Protein AF-A0A7C1RHX3-F1 (afdb_monomer)

Sequence (149 aa):
MEIKPGEVLQVAIWLNGTETQKMKDQFQKDIREGLAATNLITGPVIMTELKPGDEHVPPVPDYIQGPNVRLLVGESVVIDYVPEEPDYEAGEGNFVGDLEPDDLEILRTILRRVYQSYNPGKPELSTERCDEYINRNGPDAALEALRMH

Radius of gyration: 20.37 Å; Cα contacts (8 Å, |Δi|>4): 167; chains: 1; bounding box: 47×31×56 Å

Structure (mmCIF, N/CA/C/O backbone):
data_AF-A0A7C1RHX3-F1
#
_entry.id   AF-A0A7C1RHX3-F1
#
loop_
_atom_site.group_PDB
_atom_site.id
_atom_site.type_symbol
_atom_site.label_atom_id
_atom_site.label_alt_id
_atom_site.label_comp_id
_atom_site.label_asym_id
_atom_site.label_entity_id
_atom_site.label_seq_id
_atom_site.pdbx_PDB_ins_code
_atom_site.Cartn_x
_atom_site.Cartn_y
_atom_site.Cartn_z
_atom_site.occupancy
_atom_site.B_iso_or_equiv
_atom_site.auth_seq_id
_atom_site.auth_comp_id
_atom_site.auth_asym_id
_atom_site.auth_atom_id
_atom_site.pdbx_PDB_model_num
ATOM 1 N N . MET A 1 1 ? 5.906 -17.075 3.936 1.00 51.38 1 MET A N 1
ATOM 2 C CA . MET A 1 1 ? 4.798 -16.928 2.975 1.00 51.38 1 MET A CA 1
ATOM 3 C C . MET A 1 1 ? 5.266 -15.884 1.992 1.00 51.38 1 MET A C 1
ATOM 5 O O . MET A 1 1 ? 5.549 -14.776 2.421 1.00 51.38 1 MET A O 1
ATOM 9 N N . GLU A 1 2 ? 5.517 -16.288 0.756 1.00 71.56 2 GLU A N 1
ATOM 10 C CA . GLU A 1 2 ? 6.039 -15.402 -0.283 1.00 71.56 2 GLU A CA 1
ATOM 11 C C . GLU A 1 2 ? 4.840 -14.712 -0.935 1.00 71.56 2 GLU A C 1
ATOM 13 O O . GLU A 1 2 ? 4.030 -15.373 -1.579 1.00 71.56 2 GLU A O 1
ATOM 18 N N . ILE A 1 3 ? 4.677 -13.421 -0.647 1.00 80.81 3 ILE A N 1
ATOM 19 C CA . ILE A 1 3 ? 3.625 -12.576 -1.225 1.00 80.81 3 ILE A CA 1
ATOM 20 C C . ILE A 1 3 ? 3.982 -12.347 -2.686 1.00 80.81 3 ILE A C 1
ATOM 22 O O . ILE A 1 3 ? 5.132 -11.996 -2.911 1.00 80.81 3 ILE A O 1
ATOM 26 N N . LYS A 1 4 ? 3.062 -12.511 -3.643 1.00 80.19 4 LYS A N 1
ATOM 27 C CA . LYS A 1 4 ? 3.324 -12.410 -5.098 1.00 80.19 4 LYS A CA 1
ATOM 28 C C . LYS A 1 4 ? 2.764 -11.134 -5.741 1.00 80.19 4 LYS A C 1
ATOM 30 O O . LYS A 1 4 ? 1.760 -10.613 -5.253 1.00 80.19 4 LYS A O 1
ATOM 35 N N . PRO A 1 5 ? 3.330 -10.658 -6.872 1.00 82.81 5 PRO A N 1
ATOM 36 C CA . PRO A 1 5 ? 2.684 -9.639 -7.692 1.00 82.81 5 PRO A CA 1
ATOM 37 C C . PRO A 1 5 ? 1.257 -10.053 -8.066 1.00 82.81 5 PRO A C 1
ATOM 39 O O . PRO A 1 5 ? 0.995 -11.212 -8.391 1.00 82.81 5 PRO A O 1
ATOM 42 N N . GLY A 1 6 ? 0.329 -9.103 -7.987 1.00 82.06 6 GLY A N 1
ATOM 43 C CA . GLY A 1 6 ? -1.105 -9.312 -8.183 1.00 82.06 6 GLY A CA 1
ATOM 44 C C . GLY A 1 6 ? -1.882 -9.707 -6.923 1.00 82.06 6 GLY A C 1
ATOM 45 O O . GLY A 1 6 ? -3.111 -9.645 -6.940 1.00 82.06 6 GLY A O 1
ATOM 46 N N . GLU A 1 7 ? -1.218 -10.071 -5.821 1.00 89.69 7 GLU A N 1
ATOM 47 C CA . GLU A 1 7 ? -1.904 -10.315 -4.548 1.00 89.69 7 GLU A CA 1
ATOM 48 C C . GLU A 1 7 ? -2.347 -9.006 -3.880 1.00 89.69 7 GLU A C 1
ATOM 50 O O . GLU A 1 7 ? -1.761 -7.943 -4.086 1.00 89.69 7 GLU A O 1
ATOM 55 N N . VAL A 1 8 ? -3.400 -9.083 -3.062 1.00 90.62 8 VAL A N 1
ATOM 56 C CA . VAL A 1 8 ? -3.907 -7.942 -2.292 1.00 90.62 8 VAL A CA 1
ATOM 57 C C . VAL A 1 8 ? -3.378 -8.025 -0.870 1.00 90.62 8 VAL A C 1
ATOM 59 O O . VAL A 1 8 ? -3.659 -8.974 -0.138 1.00 90.62 8 VAL A O 1
ATOM 62 N N . LEU A 1 9 ? -2.644 -6.995 -0.465 1.00 90.88 9 LEU A N 1
ATOM 63 C CA . LEU A 1 9 ? -2.302 -6.764 0.928 1.00 90.88 9 LEU A CA 1
ATOM 64 C C . LEU A 1 9 ? -3.432 -6.027 1.620 1.00 90.88 9 LEU A C 1
ATOM 66 O O . LEU A 1 9 ? -3.983 -5.066 1.081 1.00 90.88 9 LEU A O 1
ATOM 70 N N . GLN A 1 10 ? -3.717 -6.444 2.848 1.0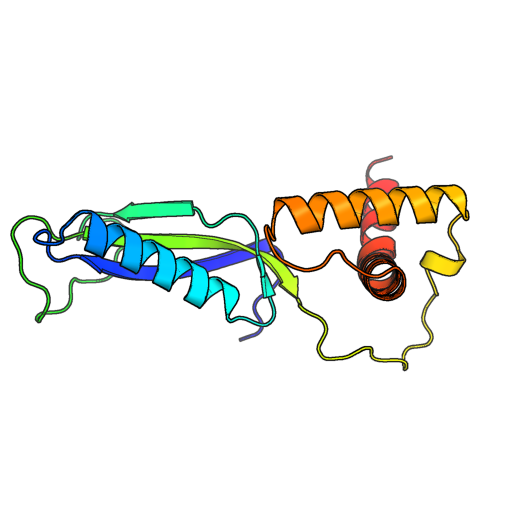0 92.25 10 GLN A N 1
ATOM 71 C CA . GLN A 1 10 ? -4.685 -5.783 3.705 1.00 92.25 10 GLN A CA 1
ATOM 72 C C . GLN A 1 10 ? -4.081 -5.485 5.070 1.00 92.25 10 GLN A C 1
ATOM 74 O O . GLN A 1 10 ? -3.453 -6.339 5.697 1.00 92.25 10 GLN A O 1
ATOM 79 N N . VAL A 1 11 ? -4.331 -4.273 5.554 1.00 92.94 11 VAL A N 1
ATOM 80 C CA . VAL A 1 11 ? -4.101 -3.882 6.946 1.00 92.94 11 VAL A CA 1
ATOM 81 C C . VAL A 1 11 ? -5.402 -3.299 7.472 1.00 92.94 11 VAL A C 1
ATOM 83 O O . VAL A 1 11 ? -6.034 -2.481 6.805 1.00 92.94 11 VAL A O 1
ATOM 86 N N . ALA A 1 12 ? -5.817 -3.723 8.663 1.00 94.38 12 ALA A N 1
ATOM 87 C CA . ALA A 1 12 ? -7.099 -3.330 9.226 1.00 94.38 12 ALA A CA 1
ATOM 88 C C . ALA A 1 12 ? -6.985 -2.889 10.687 1.00 94.38 12 ALA A C 1
ATOM 90 O O . ALA A 1 12 ? -6.209 -3.449 11.462 1.00 94.38 12 ALA A O 1
ATOM 91 N N . ILE A 1 13 ? -7.789 -1.893 11.061 1.00 94.81 13 ILE A N 1
ATOM 92 C CA . ILE A 1 13 ? -7.878 -1.349 12.418 1.00 94.81 13 ILE A CA 1
ATOM 93 C C . ILE A 1 13 ? -9.350 -1.264 12.825 1.00 94.81 13 ILE A C 1
ATOM 95 O O . ILE A 1 13 ? -10.198 -0.769 12.079 1.00 94.81 13 ILE A O 1
ATOM 99 N N . TRP A 1 14 ? -9.657 -1.734 14.033 1.00 96.06 14 TRP A N 1
ATOM 100 C CA . TRP A 1 14 ? -10.982 -1.581 14.628 1.00 96.06 14 TRP A CA 1
ATOM 101 C C . TRP A 1 14 ? -11.204 -0.155 15.129 1.00 96.06 14 TRP A C 1
ATOM 103 O O . TRP A 1 14 ? -10.396 0.381 15.884 1.00 96.06 14 TRP A O 1
ATOM 113 N N . LEU A 1 15 ? -12.342 0.421 14.752 1.00 95.38 15 LEU A N 1
ATOM 114 C CA . LEU A 1 15 ? -12.855 1.694 15.243 1.00 95.38 15 LEU A CA 1
ATOM 115 C C . LEU A 1 15 ? -14.009 1.420 16.202 1.00 95.38 15 LEU A C 1
ATOM 117 O O . LEU A 1 15 ? -14.892 0.615 15.899 1.00 95.38 15 LEU A O 1
ATOM 121 N N . ASN A 1 16 ? -14.034 2.102 17.340 1.00 94.19 16 ASN A N 1
ATOM 122 C CA . ASN A 1 16 ? -15.100 1.970 18.328 1.00 94.19 16 ASN A CA 1
ATOM 123 C C . ASN A 1 16 ? -16.293 2.912 18.053 1.00 94.19 16 ASN A C 1
ATOM 125 O O . ASN A 1 16 ? -17.372 2.745 18.623 1.00 94.19 16 ASN A O 1
ATOM 129 N N . GLY A 1 17 ? -16.141 3.873 17.141 1.00 92.62 17 GLY A N 1
ATOM 130 C CA . GLY A 1 17 ? -17.178 4.823 16.745 1.00 92.62 17 GLY A CA 1
ATOM 131 C C . GLY A 1 17 ? -17.187 6.117 17.562 1.00 92.62 17 GLY A C 1
ATOM 132 O O . GLY A 1 17 ? -18.114 6.911 17.413 1.00 92.62 17 GLY A O 1
ATOM 133 N N . THR A 1 18 ? -16.189 6.337 18.420 1.00 94.81 18 THR A N 1
ATOM 134 C CA . THR A 1 18 ? -15.987 7.589 19.180 1.00 94.81 18 THR A CA 1
ATOM 135 C C . THR A 1 18 ? -14.810 8.414 18.664 1.00 94.81 18 THR A C 1
ATOM 137 O O . THR A 1 18 ? -14.519 9.490 19.188 1.00 94.81 18 THR A O 1
ATOM 140 N N . GLU A 1 19 ? -14.132 7.928 17.626 1.00 94.12 19 GLU A N 1
ATOM 141 C CA . GLU A 1 19 ? -12.978 8.581 17.035 1.00 94.12 19 GLU A CA 1
ATOM 142 C C . GLU A 1 19 ? -13.343 9.946 16.451 1.00 94.12 19 GLU A C 1
ATOM 144 O O . GLU A 1 19 ? -14.317 10.108 15.713 1.00 94.12 19 GLU A O 1
ATOM 149 N N . THR A 1 20 ? -12.489 10.933 16.709 1.00 94.81 20 THR A N 1
ATOM 150 C CA . THR A 1 20 ? -12.554 12.210 15.992 1.00 94.81 20 THR A CA 1
ATOM 151 C C . THR A 1 20 ? -12.047 12.048 14.559 1.00 94.81 20 THR A C 1
ATOM 153 O O . THR A 1 20 ? -11.272 11.136 14.268 1.00 94.81 20 THR A O 1
ATOM 156 N N . GLN A 1 21 ? -12.396 12.981 13.666 1.00 92.94 21 GLN A N 1
ATOM 157 C CA . GLN A 1 21 ? -11.868 12.974 12.296 1.00 92.94 21 GLN A CA 1
ATOM 158 C C . GLN A 1 21 ? -10.332 12.951 12.274 1.00 92.94 21 GLN A C 1
ATOM 160 O O . GLN A 1 21 ? -9.742 12.161 11.551 1.00 92.94 21 GLN A O 1
ATOM 165 N N . LYS A 1 22 ? -9.681 13.718 13.158 1.00 94.69 22 LYS A N 1
ATOM 166 C CA . LYS A 1 22 ? -8.216 13.733 13.282 1.00 94.69 22 LYS A CA 1
ATOM 167 C C . LYS A 1 22 ? -7.638 12.358 13.642 1.00 94.69 22 LYS A C 1
ATOM 169 O O . LYS A 1 22 ? -6.568 12.003 13.162 1.00 94.69 22 LYS A O 1
ATOM 174 N N . MET A 1 23 ? -8.325 11.592 14.492 1.00 94.12 23 MET A N 1
ATOM 175 C CA . MET A 1 23 ? -7.908 10.226 14.835 1.00 94.12 23 MET A CA 1
ATOM 176 C C . MET A 1 23 ? -8.088 9.286 13.645 1.00 94.12 23 MET A C 1
ATOM 178 O O . MET A 1 23 ? -7.187 8.510 13.353 1.00 94.12 23 MET A O 1
ATOM 182 N N . LYS A 1 24 ? -9.205 9.403 12.915 1.00 93.19 24 LYS A N 1
ATOM 183 C CA . LYS A 1 24 ? -9.427 8.634 11.683 1.00 93.19 24 LYS A CA 1
ATOM 184 C C . LYS A 1 24 ? -8.353 8.912 10.633 1.00 93.19 24 LYS A C 1
ATOM 186 O O . LYS A 1 24 ? -7.838 7.974 10.032 1.00 93.19 24 LYS A O 1
ATOM 191 N N . ASP A 1 25 ? -7.985 10.176 10.447 1.00 92.88 25 ASP A N 1
ATOM 192 C CA . ASP A 1 25 ? -6.935 10.571 9.506 1.00 92.88 25 ASP A CA 1
ATOM 193 C C . ASP A 1 25 ? -5.579 9.971 9.910 1.00 92.88 25 ASP A C 1
ATOM 195 O O . ASP A 1 25 ? -4.838 9.482 9.054 1.00 92.88 25 ASP A O 1
ATOM 199 N N . GLN A 1 26 ? -5.279 9.946 11.215 1.00 94.94 26 GLN A N 1
ATOM 200 C CA . GLN A 1 26 ? -4.082 9.293 11.741 1.00 94.94 26 GLN A CA 1
ATOM 201 C C . GLN A 1 26 ? -4.110 7.781 11.491 1.00 94.94 26 GLN A C 1
ATOM 203 O O . GLN A 1 26 ? -3.138 7.249 10.974 1.00 94.94 26 GLN A O 1
ATOM 208 N N . PHE A 1 27 ? -5.227 7.097 11.739 1.00 94.44 27 PHE A N 1
ATOM 209 C CA . PHE A 1 27 ? -5.331 5.659 11.474 1.00 94.44 27 PHE A CA 1
ATOM 210 C C . PHE A 1 27 ? -5.179 5.318 9.994 1.00 94.44 27 PHE A C 1
ATOM 212 O O . PHE A 1 27 ? -4.486 4.366 9.646 1.00 94.44 27 PHE A O 1
ATOM 219 N N . GLN A 1 28 ? -5.759 6.117 9.097 1.00 93.94 28 GLN A N 1
ATOM 220 C CA . GLN A 1 28 ? -5.527 5.941 7.663 1.00 93.94 28 GLN A CA 1
ATOM 221 C C . GLN A 1 28 ? -4.056 6.149 7.294 1.00 93.94 28 GLN A C 1
ATOM 223 O O . GLN A 1 28 ? -3.549 5.486 6.392 1.00 93.94 28 GLN A O 1
ATOM 228 N N . LYS A 1 29 ? -3.367 7.089 7.947 1.00 92.88 29 LYS A N 1
ATOM 229 C CA . LYS A 1 29 ? -1.929 7.280 7.763 1.00 92.88 29 LYS A CA 1
ATOM 230 C C . LYS A 1 29 ? -1.147 6.059 8.256 1.00 92.88 29 LYS A C 1
ATOM 232 O O . LYS A 1 29 ? -0.334 5.552 7.493 1.00 92.88 29 LYS A O 1
ATOM 237 N N . ASP A 1 30 ? -1.453 5.550 9.445 1.00 92.38 30 ASP A N 1
ATOM 238 C CA . ASP A 1 30 ? -0.796 4.375 10.029 1.00 92.38 30 ASP A CA 1
ATOM 239 C C . ASP A 1 30 ? -0.973 3.135 9.137 1.00 92.38 30 ASP A C 1
ATOM 241 O O . ASP A 1 30 ? -0.026 2.387 8.916 1.00 92.38 30 ASP A O 1
ATOM 245 N N . ILE A 1 31 ? -2.160 2.950 8.547 1.00 92.75 31 ILE A N 1
ATOM 246 C CA . ILE A 1 31 ? -2.425 1.875 7.577 1.00 92.75 31 ILE A CA 1
ATOM 247 C C . ILE A 1 31 ? -1.555 2.028 6.322 1.00 92.75 31 ILE A C 1
ATOM 249 O O . ILE A 1 31 ? -0.958 1.053 5.866 1.00 92.75 31 ILE A O 1
ATOM 253 N N . ARG A 1 32 ? -1.451 3.243 5.762 1.00 90.12 32 ARG A N 1
ATOM 254 C CA . ARG A 1 32 ? -0.583 3.497 4.596 1.00 90.12 32 ARG A CA 1
ATOM 255 C C . ARG A 1 32 ? 0.883 3.232 4.927 1.00 90.12 32 ARG A C 1
ATOM 257 O O . ARG A 1 32 ? 1.576 2.623 4.123 1.00 90.12 32 ARG A O 1
ATOM 264 N N . GLU A 1 33 ? 1.344 3.663 6.098 1.00 88.38 33 GLU A N 1
ATOM 265 C CA . GLU A 1 33 ? 2.712 3.414 6.560 1.00 88.38 33 GLU A CA 1
ATOM 266 C C . GLU A 1 33 ? 2.967 1.920 6.791 1.00 88.38 33 GLU A C 1
ATOM 268 O O . GLU A 1 33 ? 4.009 1.419 6.381 1.00 88.38 33 GLU A O 1
ATOM 273 N N . GLY A 1 34 ? 2.003 1.187 7.356 1.00 85.56 34 GLY A N 1
ATOM 274 C CA . GLY A 1 34 ? 2.092 -0.262 7.543 1.00 85.56 34 GLY A CA 1
ATOM 275 C C . GLY A 1 34 ? 2.205 -1.034 6.227 1.00 85.56 34 GLY A C 1
ATOM 276 O O . GLY A 1 34 ? 3.005 -1.961 6.131 1.00 85.56 34 GLY A O 1
ATOM 277 N N . LEU A 1 35 ? 1.463 -0.623 5.195 1.00 85.38 35 LEU A N 1
ATOM 278 C CA . LEU A 1 35 ? 1.574 -1.203 3.851 1.00 85.38 35 LEU A CA 1
ATOM 279 C C . LEU A 1 35 ? 2.892 -0.813 3.158 1.00 85.38 35 LEU A C 1
ATOM 281 O O . LEU A 1 35 ? 3.490 -1.637 2.466 1.00 85.38 35 LEU A O 1
ATOM 285 N N . ALA A 1 36 ? 3.378 0.411 3.380 1.00 79.75 36 ALA A N 1
ATOM 286 C CA . ALA A 1 36 ? 4.627 0.914 2.804 1.00 79.75 36 ALA A CA 1
ATOM 287 C C . ALA A 1 36 ? 5.899 0.380 3.489 1.00 79.75 36 ALA A C 1
ATOM 289 O O . ALA A 1 36 ? 6.972 0.428 2.897 1.00 79.75 36 ALA A O 1
ATOM 290 N N . ALA A 1 37 ? 5.807 -0.122 4.724 1.00 67.25 37 ALA A N 1
ATOM 291 C CA . ALA A 1 37 ? 6.933 -0.686 5.476 1.00 67.25 37 ALA A CA 1
ATOM 292 C C . ALA A 1 37 ? 7.353 -2.095 5.004 1.00 67.25 37 ALA A C 1
ATOM 294 O O . ALA A 1 37 ? 8.128 -2.774 5.677 1.00 67.25 37 ALA A O 1
ATOM 295 N N . THR A 1 38 ? 6.827 -2.549 3.868 1.00 71.25 38 THR A N 1
ATOM 296 C CA . THR A 1 38 ? 7.144 -3.839 3.257 1.00 71.25 38 THR A CA 1
ATOM 297 C C . THR A 1 38 ? 8.203 -3.654 2.164 1.00 71.25 38 THR A C 1
ATOM 299 O O . THR A 1 38 ? 8.282 -2.592 1.551 1.00 71.25 38 THR A O 1
ATOM 302 N N . ASN A 1 39 ? 8.999 -4.688 1.861 1.00 78.38 39 ASN A N 1
ATOM 303 C CA . ASN A 1 39 ? 9.898 -4.696 0.689 1.00 78.38 39 ASN A CA 1
ATOM 304 C C . ASN A 1 39 ? 9.106 -4.852 -0.628 1.00 78.38 39 ASN A C 1
ATOM 306 O O . ASN A 1 39 ? 9.558 -5.502 -1.566 1.00 78.38 39 ASN A O 1
ATOM 310 N N . LEU A 1 40 ? 7.895 -4.296 -0.697 1.00 83.56 40 LEU A N 1
ATOM 311 C CA . LEU A 1 40 ? 6.952 -4.454 -1.795 1.00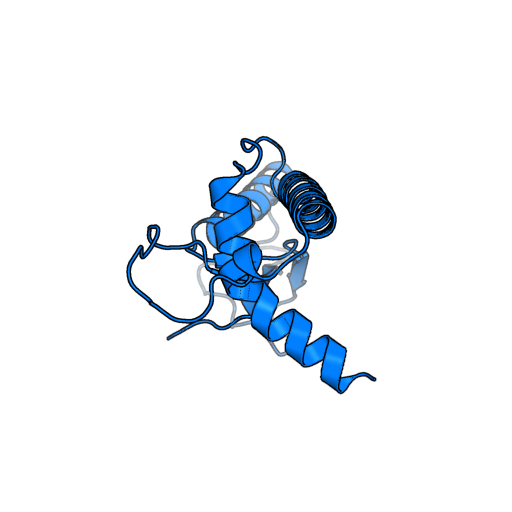 83.56 40 LEU A CA 1
ATOM 312 C C . LEU A 1 40 ? 6.612 -3.090 -2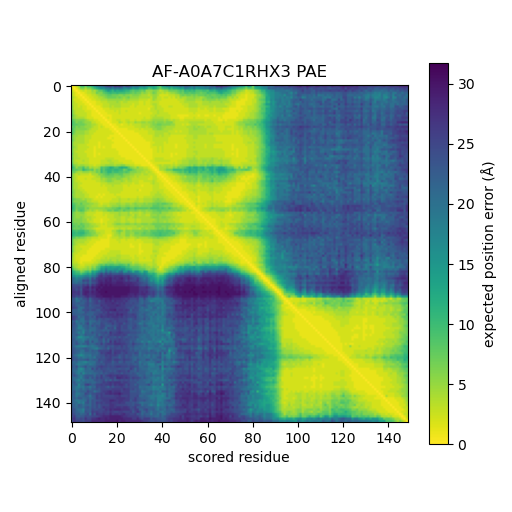.382 1.00 83.56 40 LEU A C 1
ATOM 314 O O . LEU A 1 40 ? 6.375 -2.110 -1.677 1.00 83.56 40 LEU A O 1
ATOM 318 N N . ILE A 1 41 ? 6.547 -3.050 -3.702 1.00 81.44 41 ILE A N 1
ATOM 319 C CA . ILE A 1 41 ? 5.962 -1.957 -4.459 1.00 81.44 41 ILE A CA 1
ATOM 320 C C . ILE A 1 41 ? 4.476 -2.254 -4.548 1.00 81.44 41 ILE A C 1
ATOM 322 O O . ILE A 1 41 ? 4.068 -3.301 -5.048 1.00 81.44 41 ILE A O 1
ATOM 326 N N . THR A 1 42 ? 3.658 -1.339 -4.047 1.00 87.75 42 THR A N 1
ATOM 327 C CA . THR A 1 42 ? 2.209 -1.518 -3.985 1.00 87.75 42 THR A CA 1
ATOM 328 C C . THR A 1 42 ? 1.495 -0.409 -4.747 1.00 87.75 42 THR A C 1
ATOM 330 O O . THR A 1 42 ? 2.032 0.680 -4.958 1.00 87.75 42 THR A O 1
ATOM 333 N N . GLY A 1 43 ? 0.283 -0.707 -5.202 1.00 83.94 43 GLY A N 1
ATOM 334 C CA . GLY A 1 43 ? -0.604 0.257 -5.831 1.00 83.94 43 GLY A CA 1
ATOM 335 C C . GLY A 1 43 ? -1.198 1.264 -4.838 1.00 83.94 43 GLY A C 1
ATOM 336 O O . GLY A 1 43 ? -0.814 1.328 -3.665 1.00 83.94 43 GLY A O 1
ATOM 337 N N . PRO A 1 44 ? -2.162 2.083 -5.288 1.00 88.38 44 PRO A N 1
ATOM 338 C CA . PRO A 1 44 ? -2.849 3.014 -4.404 1.00 88.38 44 PRO A CA 1
ATOM 339 C C . PRO A 1 44 ? -3.604 2.260 -3.304 1.00 88.38 44 PRO A C 1
ATOM 341 O O . PRO A 1 44 ? -4.316 1.296 -3.578 1.00 88.38 44 PRO A O 1
ATOM 344 N N . VAL A 1 45 ? -3.486 2.741 -2.063 1.00 91.38 45 VAL A N 1
ATOM 345 C CA . VAL A 1 45 ? -4.224 2.172 -0.930 1.00 91.38 45 VAL A CA 1
ATOM 346 C C . VAL A 1 45 ? -5.678 2.633 -0.973 1.00 91.38 45 VAL A C 1
ATOM 348 O O . VAL A 1 45 ? -5.961 3.831 -0.855 1.00 91.38 45 VAL A O 1
ATOM 351 N N . ILE A 1 46 ? -6.596 1.680 -1.095 1.00 93.94 46 ILE A N 1
ATOM 352 C CA . ILE A 1 46 ? -8.041 1.903 -1.040 1.00 93.94 46 ILE A CA 1
ATOM 353 C C . ILE A 1 46 ? -8.499 1.696 0.401 1.00 93.94 46 ILE A C 1
ATOM 355 O O . ILE A 1 46 ? -8.208 0.670 1.005 1.00 93.94 46 ILE A O 1
ATOM 359 N N . MET A 1 47 ? -9.197 2.686 0.958 1.00 95.12 47 MET A N 1
ATOM 360 C CA . MET A 1 47 ? -9.696 2.648 2.333 1.00 95.12 47 MET A CA 1
ATOM 361 C C . MET A 1 47 ? -11.200 2.383 2.348 1.00 95.12 47 MET A C 1
ATOM 363 O O . MET A 1 47 ? -11.959 3.141 1.740 1.00 95.12 47 MET A O 1
ATOM 367 N N . THR A 1 48 ? -11.626 1.380 3.111 1.00 95.38 48 THR A N 1
ATOM 368 C CA . THR A 1 48 ? -13.035 0.993 3.250 1.00 95.38 48 THR A CA 1
ATOM 369 C C . THR A 1 48 ? -13.386 0.789 4.726 1.00 95.38 48 THR A C 1
ATOM 371 O O . THR A 1 48 ? -12.644 0.145 5.461 1.00 95.38 48 THR A O 1
ATOM 374 N N . GLU A 1 49 ? -14.526 1.323 5.181 1.00 94.94 49 GLU A N 1
ATOM 375 C CA . GLU A 1 49 ? -15.085 1.012 6.507 1.00 94.94 49 GLU A CA 1
ATOM 376 C C . GLU A 1 49 ? -16.146 -0.095 6.376 1.00 94.94 49 GLU A C 1
ATOM 378 O O . GLU A 1 49 ? -17.195 0.116 5.765 1.00 94.94 49 GLU A O 1
ATOM 383 N N . LEU A 1 50 ? -15.895 -1.258 6.978 1.00 95.25 50 LEU A N 1
ATOM 384 C CA . LEU A 1 50 ? -16.789 -2.420 6.965 1.00 95.25 50 LEU A CA 1
ATOM 385 C C . LEU A 1 50 ? -17.554 -2.569 8.287 1.00 95.25 50 LEU A C 1
ATOM 387 O O . LEU A 1 50 ? -17.125 -2.072 9.339 1.00 95.25 50 LEU A O 1
ATOM 391 N N . LYS A 1 51 ? -18.710 -3.243 8.251 1.00 95.06 51 LYS A N 1
ATOM 392 C CA . LYS A 1 51 ? -19.550 -3.453 9.436 1.00 95.06 51 LYS A CA 1
ATOM 393 C C . LYS A 1 51 ? -19.218 -4.786 10.112 1.00 95.06 51 LYS A C 1
ATOM 395 O O . LYS A 1 51 ? -18.946 -5.773 9.434 1.00 95.06 51 LYS A O 1
ATOM 400 N N . PRO A 1 52 ? -19.300 -4.858 11.453 1.00 93.62 52 PRO A N 1
ATOM 401 C CA . PRO A 1 52 ? -19.297 -6.138 12.149 1.00 93.62 52 PRO A CA 1
ATOM 402 C C . PRO A 1 52 ? -20.353 -7.093 11.576 1.00 93.62 52 PRO A C 1
ATOM 404 O O . PRO A 1 52 ? -21.514 -6.707 11.437 1.00 93.62 52 PRO A O 1
ATOM 407 N N . GLY A 1 53 ? -19.951 -8.333 11.289 1.00 89.31 53 GLY A N 1
ATOM 408 C CA . GLY A 1 53 ? -20.835 -9.376 10.759 1.00 89.31 53 GLY A CA 1
ATOM 409 C C . GLY A 1 53 ? -20.915 -9.463 9.231 1.00 89.31 53 GLY A C 1
ATOM 410 O O . GLY A 1 53 ? -21.593 -10.363 8.739 1.00 89.31 53 GLY A O 1
ATOM 411 N N . ASP A 1 54 ? -20.233 -8.586 8.487 1.00 92.06 54 ASP A N 1
ATOM 412 C CA . ASP A 1 54 ? -20.044 -8.763 7.041 1.00 92.06 54 ASP A CA 1
ATOM 413 C C . ASP A 1 54 ? -19.162 -10.003 6.759 1.00 92.06 54 ASP A C 1
ATOM 415 O O . ASP A 1 54 ? -18.337 -10.391 7.586 1.00 92.06 54 ASP A O 1
ATOM 419 N N . GLU A 1 55 ? -19.311 -10.618 5.579 1.00 86.31 55 GLU A N 1
ATOM 420 C CA . GLU A 1 55 ? -18.730 -11.933 5.224 1.00 86.31 55 GLU A CA 1
ATOM 421 C C . GLU A 1 55 ? -17.209 -12.047 5.444 1.00 86.31 55 GLU A C 1
ATOM 423 O O . GLU A 1 55 ? -16.709 -13.109 5.811 1.00 86.31 55 GLU A O 1
ATOM 428 N N . HIS A 1 56 ? -16.474 -10.948 5.265 1.00 83.50 56 HIS A N 1
ATOM 429 C CA . HIS A 1 56 ? -15.011 -10.906 5.372 1.00 83.50 56 HIS A CA 1
ATOM 430 C C . HIS A 1 56 ? -14.505 -10.156 6.611 1.00 83.50 56 HIS A C 1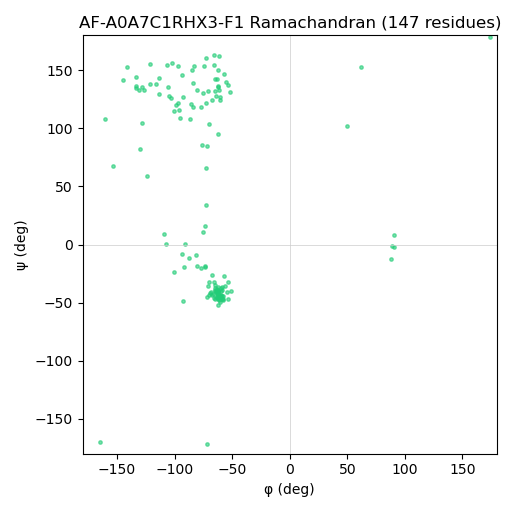
ATOM 432 O O . HIS A 1 56 ? -13.310 -9.891 6.733 1.00 83.50 56 HIS A O 1
ATOM 438 N N . VAL A 1 57 ? -15.397 -9.801 7.539 1.00 91.81 57 VAL A N 1
ATOM 439 C CA . VAL A 1 57 ? -15.039 -9.047 8.742 1.00 91.81 57 VAL A CA 1
ATOM 440 C C . VAL A 1 57 ? -14.850 -10.009 9.917 1.00 91.81 57 VAL A C 1
ATOM 442 O O . VAL A 1 57 ? -15.786 -10.730 10.270 1.00 91.81 57 VAL A O 1
ATOM 445 N N . PRO A 1 58 ? -13.666 -10.036 10.563 1.00 92.44 58 PRO A N 1
ATOM 446 C CA . PRO A 1 58 ? -13.451 -10.864 11.740 1.00 92.44 58 PRO A CA 1
ATOM 447 C C . PRO A 1 58 ? -14.391 -10.470 12.892 1.00 92.44 58 PRO A C 1
ATOM 449 O O . PRO A 1 58 ? -14.929 -9.359 12.918 1.00 92.44 58 PRO A O 1
ATOM 452 N N . PRO A 1 59 ? -14.574 -11.350 13.891 1.00 93.69 59 PRO A N 1
ATOM 453 C CA . PRO A 1 59 ? -15.284 -10.992 15.111 1.00 93.69 59 PRO A CA 1
ATOM 454 C C . PRO A 1 59 ? -14.662 -9.761 15.782 1.00 93.69 59 PRO A C 1
ATOM 456 O O . PRO A 1 59 ? -13.437 -9.629 15.851 1.00 93.69 59 PRO A O 1
ATOM 459 N N . VAL A 1 60 ? -15.512 -8.870 16.295 1.00 94.44 60 VAL A N 1
ATOM 460 C CA . VAL A 1 60 ? -15.070 -7.701 17.068 1.00 94.44 60 VAL A CA 1
ATOM 461 C C . VAL A 1 60 ? -14.395 -8.194 18.354 1.00 94.44 60 VAL A C 1
ATOM 463 O O . VAL A 1 60 ? -15.015 -8.972 19.079 1.00 94.44 60 VAL A O 1
ATOM 466 N N . PRO A 1 61 ? -13.164 -7.758 18.673 1.00 94.31 61 PRO A N 1
ATOM 467 C CA . PRO A 1 61 ? -12.519 -8.104 19.935 1.00 94.31 61 PRO A CA 1
ATOM 468 C C . PRO A 1 61 ? -13.288 -7.557 21.145 1.00 94.31 61 PRO A C 1
ATOM 470 O O . PRO A 1 61 ? -13.736 -6.413 21.121 1.00 94.31 61 PRO A O 1
ATOM 473 N N . ASP A 1 62 ? -13.354 -8.320 22.240 1.00 94.12 62 ASP A N 1
ATOM 474 C CA . ASP A 1 62 ? -14.166 -7.992 23.431 1.00 94.12 62 ASP A CA 1
ATOM 475 C C . ASP A 1 62 ? -13.839 -6.630 24.080 1.00 94.12 62 ASP A C 1
ATOM 477 O O . ASP A 1 62 ? -14.687 -6.009 24.730 1.00 94.12 62 ASP A O 1
ATOM 481 N N . TYR A 1 63 ? -12.599 -6.158 23.911 1.00 91.81 63 TYR A N 1
ATOM 482 C CA . TYR A 1 63 ? -12.121 -4.877 24.438 1.00 91.81 63 TYR A CA 1
ATOM 483 C C . TYR A 1 63 ? -12.508 -3.668 23.569 1.00 91.81 63 TYR A C 1
ATOM 485 O O . TYR A 1 63 ? -12.313 -2.528 23.991 1.00 91.81 63 TYR A O 1
ATOM 493 N N . ILE A 1 64 ? -13.047 -3.887 22.366 1.00 91.81 64 ILE A N 1
ATOM 494 C CA . ILE A 1 64 ? -13.551 -2.830 21.489 1.00 91.81 64 ILE A CA 1
ATOM 495 C C . ILE A 1 64 ? -15.054 -2.684 21.714 1.00 91.81 64 ILE A C 1
ATOM 497 O O . ILE A 1 64 ? -15.852 -3.528 21.314 1.00 91.81 64 ILE A O 1
ATOM 501 N N . GLN A 1 65 ? -15.447 -1.578 22.343 1.00 90.94 65 GLN A N 1
ATOM 502 C CA . GLN A 1 65 ? -16.845 -1.258 22.623 1.00 90.94 65 GLN A CA 1
ATOM 503 C C . GLN A 1 65 ? -17.129 0.190 22.248 1.00 90.94 65 GLN A C 1
ATOM 505 O O . GLN A 1 65 ? -16.346 1.084 22.571 1.00 90.94 65 GLN A O 1
ATOM 510 N N . GLY A 1 66 ? -18.263 0.435 21.595 1.00 90.88 66 GLY A N 1
ATOM 511 C CA . GLY A 1 66 ? -18.701 1.793 21.315 1.00 90.88 66 GLY A CA 1
ATOM 512 C C . GLY A 1 66 ? -19.943 1.882 20.429 1.00 90.88 66 GLY A C 1
ATOM 513 O O . GLY A 1 66 ? -20.509 0.862 20.028 1.00 90.88 66 GLY A O 1
ATOM 514 N N . PRO A 1 67 ? -20.415 3.111 20.167 1.00 91.81 67 PRO A N 1
ATOM 515 C CA . PRO A 1 67 ? -21.739 3.357 19.602 1.00 91.81 67 PRO A CA 1
ATOM 516 C C . PRO A 1 67 ? -21.856 3.000 18.115 1.00 91.81 67 PRO A C 1
ATOM 518 O O . PRO A 1 67 ? -22.969 2.849 17.617 1.00 91.81 67 PRO A O 1
ATOM 521 N N . ASN A 1 68 ? -20.738 2.885 17.391 1.00 93.12 68 ASN A N 1
ATOM 522 C CA . ASN A 1 68 ? -20.738 2.586 15.959 1.00 93.12 68 ASN A CA 1
ATOM 523 C C . ASN A 1 68 ? -19.441 1.884 15.537 1.00 93.12 68 ASN A C 1
ATOM 525 O O . ASN A 1 68 ? -18.627 2.448 14.807 1.00 93.12 68 ASN A O 1
ATOM 529 N N . VAL A 1 69 ? -19.253 0.654 16.017 1.00 95.56 69 VAL A N 1
ATOM 530 C CA . VAL A 1 69 ? -18.062 -0.145 15.709 1.00 95.56 69 VAL A CA 1
ATOM 531 C C . VAL A 1 69 ? -17.961 -0.417 14.201 1.00 95.56 69 VAL A C 1
ATOM 533 O O . VAL A 1 69 ? -18.945 -0.800 13.551 1.00 95.56 69 VAL A O 1
ATOM 536 N N . ARG A 1 70 ? -16.766 -0.205 13.643 1.00 95.94 70 ARG A N 1
ATOM 537 C CA . ARG A 1 70 ? -16.420 -0.431 12.230 1.00 95.94 70 ARG A CA 1
ATOM 538 C C . ARG A 1 70 ? -15.012 -0.996 12.119 1.00 95.94 70 ARG A C 1
ATOM 540 O O . ARG A 1 70 ? -14.171 -0.710 12.965 1.00 95.94 70 ARG A O 1
ATOM 547 N N . LEU A 1 71 ? -14.749 -1.751 11.061 1.00 96.44 71 LEU A N 1
ATOM 548 C CA . LEU A 1 71 ? -13.395 -2.140 10.690 1.00 96.44 71 LEU A CA 1
ATOM 549 C C . LEU A 1 71 ? -12.928 -1.236 9.551 1.00 96.44 71 LEU A C 1
ATOM 551 O O . LEU A 1 71 ? -13.508 -1.275 8.470 1.00 96.44 71 LEU A O 1
ATOM 555 N N . LEU A 1 72 ? -11.911 -0.413 9.788 1.00 96.12 72 LEU A N 1
ATOM 556 C CA . LEU A 1 72 ? -11.250 0.334 8.725 1.00 96.12 72 LEU A CA 1
ATOM 557 C C . LEU A 1 72 ? -10.202 -0.574 8.086 1.00 96.12 72 LEU A C 1
ATOM 559 O O . LEU A 1 72 ? -9.268 -0.992 8.767 1.00 96.12 72 LEU A O 1
ATOM 563 N N . VAL A 1 73 ? -10.355 -0.866 6.799 1.00 95.81 73 VAL A N 1
ATOM 564 C CA . VAL A 1 73 ? -9.449 -1.713 6.018 1.00 95.81 73 VAL A CA 1
ATOM 565 C C . VAL A 1 73 ? -8.771 -0.857 4.959 1.00 95.81 73 VAL A C 1
ATOM 567 O O . VAL A 1 73 ? -9.445 -0.133 4.228 1.00 95.81 73 VAL A O 1
ATOM 570 N N . GLY A 1 74 ? -7.445 -0.935 4.887 1.00 95.19 74 GLY A N 1
ATOM 571 C CA . GLY A 1 74 ? -6.671 -0.465 3.748 1.00 95.19 74 GLY A CA 1
ATOM 572 C C . GLY A 1 74 ? -6.219 -1.641 2.907 1.00 95.19 74 GLY A C 1
ATOM 573 O O . GLY A 1 74 ? -5.581 -2.557 3.426 1.00 95.19 74 GLY A O 1
ATOM 574 N N . GLU A 1 75 ? -6.528 -1.588 1.621 1.00 94.50 75 GLU A N 1
ATOM 575 C CA . GLU A 1 75 ? -6.180 -2.614 0.646 1.00 94.50 75 GLU A CA 1
ATOM 576 C C . GLU A 1 75 ? -5.226 -2.035 -0.392 1.00 94.50 75 GLU A C 1
ATOM 578 O O . GLU A 1 75 ? -5.429 -0.913 -0.860 1.00 94.50 75 GLU A O 1
ATOM 583 N N . SER A 1 76 ? -4.202 -2.791 -0.777 1.00 93.50 76 SER A N 1
ATOM 584 C CA . SER A 1 76 ? -3.363 -2.434 -1.918 1.00 93.50 76 SER A CA 1
ATOM 585 C C . SER A 1 76 ? -2.892 -3.663 -2.681 1.00 93.50 76 SER A C 1
ATOM 587 O O . SER A 1 76 ? -2.580 -4.694 -2.090 1.00 93.50 76 SER A O 1
ATOM 589 N N . VAL A 1 77 ? -2.846 -3.543 -4.005 1.00 91.31 77 VAL A N 1
ATOM 590 C CA . VAL A 1 77 ? -2.343 -4.593 -4.896 1.00 91.31 77 VAL A CA 1
ATOM 591 C C . VAL A 1 77 ? -0.821 -4.544 -4.908 1.00 91.31 77 VAL A C 1
ATOM 593 O O . VAL A 1 77 ? -0.235 -3.474 -5.071 1.00 91.31 77 VAL A O 1
ATOM 596 N N . VAL A 1 78 ? -0.178 -5.696 -4.765 1.00 87.69 78 VAL A N 1
ATOM 597 C CA . VAL A 1 78 ? 1.268 -5.837 -4.938 1.00 87.69 78 VAL A CA 1
ATOM 598 C C . VAL A 1 78 ? 1.591 -5.733 -6.418 1.00 87.69 78 VAL A C 1
ATOM 600 O O . VAL A 1 78 ? 1.077 -6.499 -7.230 1.00 87.69 78 VAL A O 1
ATOM 603 N N . ILE A 1 79 ? 2.435 -4.772 -6.767 1.00 85.06 79 ILE A N 1
ATOM 604 C CA . ILE A 1 79 ? 2.903 -4.554 -8.133 1.00 85.06 79 ILE A CA 1
ATOM 605 C C . ILE A 1 79 ? 4.209 -5.317 -8.350 1.00 85.06 79 ILE A C 1
ATOM 607 O O . ILE A 1 79 ? 4.331 -6.025 -9.340 1.00 85.06 79 ILE A O 1
ATOM 611 N N . ASP A 1 80 ? 5.168 -5.180 -7.430 1.00 79.50 80 ASP A N 1
ATOM 612 C CA . ASP A 1 80 ? 6.506 -5.784 -7.530 1.00 79.50 80 ASP A CA 1
ATOM 613 C C . ASP A 1 80 ? 7.208 -5.735 -6.151 1.00 79.50 80 ASP A C 1
ATOM 615 O O . ASP A 1 80 ? 6.589 -5.394 -5.141 1.00 79.50 80 ASP A O 1
ATOM 619 N N . TYR A 1 81 ? 8.501 -6.041 -6.089 1.00 80.94 81 TYR A N 1
ATOM 620 C CA . TYR A 1 81 ? 9.337 -6.015 -4.889 1.00 80.94 81 TYR A CA 1
ATOM 621 C C . TYR A 1 81 ? 10.402 -4.929 -4.986 1.00 80.94 81 TYR A C 1
ATOM 623 O O . TYR A 1 81 ? 11.006 -4.731 -6.042 1.00 80.94 81 TYR A O 1
ATOM 631 N N . VAL A 1 82 ? 10.693 -4.281 -3.858 1.00 73.62 82 VAL A N 1
ATOM 632 C CA . VAL A 1 82 ? 11.867 -3.414 -3.727 1.00 73.62 82 VAL A CA 1
ATOM 633 C C . VAL A 1 82 ? 13.114 -4.307 -3.805 1.00 73.62 82 VAL A C 1
ATOM 635 O O . VAL A 1 82 ? 13.205 -5.246 -3.014 1.00 73.62 82 VAL A O 1
ATOM 638 N N . PRO A 1 83 ? 14.062 -4.059 -4.728 1.00 59.53 83 PRO A N 1
ATOM 639 C CA . PRO A 1 83 ? 15.261 -4.885 -4.846 1.00 59.53 83 PRO A CA 1
ATOM 640 C C . PRO A 1 83 ? 16.082 -4.854 -3.549 1.00 59.53 83 PRO A C 1
ATOM 642 O O . PRO A 1 83 ? 16.468 -3.773 -3.088 1.00 59.53 83 PRO A O 1
ATOM 645 N N . GLU A 1 84 ? 16.360 -6.023 -2.968 1.00 55.06 84 GLU A N 1
ATOM 646 C CA . GLU A 1 84 ? 17.340 -6.175 -1.887 1.00 55.06 84 GLU A CA 1
ATOM 647 C C . GLU A 1 84 ? 18.744 -6.120 -2.497 1.00 55.06 84 GLU A C 1
ATOM 649 O O . GLU A 1 84 ? 19.314 -7.140 -2.840 1.00 55.06 84 GLU A O 1
ATOM 654 N N . GLU A 1 85 ? 19.266 -4.901 -2.663 1.00 51.03 85 GLU A N 1
ATOM 655 C CA . GLU A 1 85 ? 20.561 -4.615 -3.304 1.00 51.03 85 GLU A CA 1
ATOM 656 C C . GLU A 1 85 ? 20.656 -5.042 -4.791 1.00 51.03 85 GLU A C 1
ATOM 658 O O . GLU A 1 85 ? 19.905 -5.887 -5.274 1.00 51.03 85 GLU A O 1
ATOM 663 N N . PRO A 1 86 ? 21.502 -4.378 -5.600 1.00 44.22 86 PRO A N 1
ATOM 664 C CA . PRO A 1 86 ? 21.745 -4.829 -6.961 1.00 44.22 86 PRO A CA 1
ATOM 665 C C . PRO A 1 86 ? 22.552 -6.130 -6.916 1.00 44.22 86 PRO A C 1
ATOM 667 O O . PRO A 1 86 ? 23.764 -6.108 -6.693 1.00 44.22 86 PRO A O 1
ATOM 670 N N . ASP A 1 87 ? 21.889 -7.260 -7.151 1.00 43.03 87 ASP A N 1
ATOM 671 C CA . ASP A 1 87 ? 22.567 -8.492 -7.544 1.00 43.03 87 ASP A CA 1
ATOM 672 C C . ASP A 1 87 ? 23.272 -8.236 -8.887 1.00 43.03 87 ASP A C 1
ATOM 674 O O . ASP A 1 87 ? 22.695 -8.342 -9.968 1.00 43.03 87 ASP A O 1
ATOM 678 N N . TYR A 1 88 ? 24.556 -7.879 -8.823 1.00 43.72 88 TYR A N 1
ATOM 679 C CA . TYR A 1 88 ? 25.458 -7.805 -9.977 1.00 43.72 88 TYR A CA 1
ATOM 680 C C . TYR A 1 88 ? 25.882 -9.197 -10.489 1.00 43.72 88 TYR A C 1
ATOM 682 O O . TYR A 1 88 ? 26.841 -9.310 -11.253 1.00 43.72 88 TYR A O 1
ATOM 690 N N . GLU A 1 89 ? 25.188 -10.265 -10.095 1.00 48.62 89 GLU A N 1
ATOM 691 C CA . GLU A 1 89 ? 25.476 -1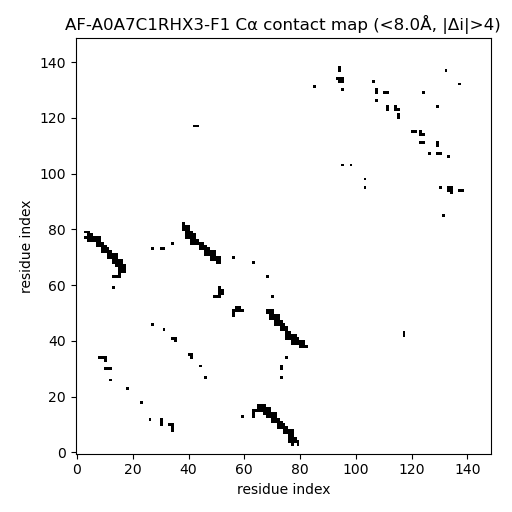1.632 -10.520 1.00 48.62 89 GLU A CA 1
ATOM 692 C C . GLU A 1 89 ? 24.220 -12.349 -11.031 1.00 48.62 89 GLU A C 1
ATOM 694 O O . GLU A 1 89 ? 23.632 -13.160 -10.328 1.00 48.62 89 GLU A O 1
ATOM 699 N N . ALA A 1 90 ? 23.848 -12.132 -12.295 1.00 39.53 90 ALA A N 1
ATOM 700 C CA . ALA A 1 90 ? 23.220 -13.190 -13.092 1.00 39.53 90 ALA A CA 1
ATOM 701 C C . ALA A 1 90 ? 23.331 -12.884 -14.590 1.00 39.53 90 ALA A C 1
ATOM 703 O O . ALA A 1 90 ? 22.685 -11.988 -15.124 1.00 39.53 90 ALA A O 1
ATOM 704 N N . GLY A 1 91 ? 24.184 -13.642 -15.279 1.00 40.28 91 GLY A N 1
ATOM 705 C CA . GLY A 1 91 ? 24.387 -13.580 -16.723 1.00 40.28 91 GLY A CA 1
ATOM 706 C C . GLY A 1 91 ? 23.233 -14.162 -17.542 1.00 40.28 91 GLY A C 1
ATOM 707 O O . GLY A 1 91 ? 23.443 -15.129 -18.267 1.00 40.28 91 GLY A O 1
ATOM 708 N N . GLU A 1 92 ? 22.058 -13.540 -17.502 1.00 42.38 92 GLU A N 1
ATOM 709 C CA . GLU A 1 92 ? 20.982 -13.770 -18.470 1.00 42.38 92 GLU A CA 1
ATOM 710 C C . GLU A 1 92 ? 20.514 -12.420 -19.030 1.00 42.38 92 GLU A C 1
ATOM 712 O O . GLU A 1 92 ? 19.861 -11.662 -18.332 1.00 42.38 92 GLU A O 1
ATOM 717 N N . GLY A 1 93 ? 20.911 -12.108 -20.272 1.00 51.66 93 GLY A N 1
ATOM 718 C CA . GLY A 1 93 ? 20.358 -11.035 -21.115 1.00 51.66 93 GLY A CA 1
ATOM 719 C C . GLY A 1 93 ? 20.223 -9.646 -20.475 1.00 51.66 93 GLY A C 1
ATOM 720 O O . GLY A 1 93 ? 19.251 -9.356 -19.788 1.00 51.66 93 GLY A O 1
ATOM 721 N N . ASN A 1 94 ? 21.139 -8.726 -20.787 1.00 67.75 94 ASN A N 1
ATOM 722 C CA . ASN A 1 94 ? 20.927 -7.309 -20.489 1.00 67.75 94 ASN A CA 1
ATOM 723 C C . ASN A 1 94 ? 19.851 -6.775 -21.447 1.00 67.75 94 ASN A C 1
ATOM 725 O O . ASN A 1 94 ? 20.193 -6.242 -22.496 1.00 67.75 94 ASN A O 1
ATOM 729 N N . PHE A 1 95 ? 18.572 -6.948 -21.111 1.00 77.12 95 PHE A N 1
ATOM 730 C CA . PHE A 1 95 ? 17.430 -6.495 -21.912 1.00 77.12 95 PHE A CA 1
ATOM 731 C C . PHE A 1 95 ? 17.562 -5.017 -22.297 1.00 77.12 95 PHE A C 1
ATOM 733 O O . PHE A 1 95 ? 17.332 -4.640 -23.438 1.00 77.12 95 PHE A O 1
ATOM 740 N N . VAL A 1 96 ? 18.041 -4.186 -21.371 1.00 81.44 96 VAL A N 1
ATOM 741 C CA . VAL A 1 96 ? 18.393 -2.780 -21.606 1.00 81.44 96 VAL A CA 1
ATOM 742 C C . VAL A 1 96 ? 19.467 -2.619 -22.690 1.00 81.44 96 VAL A C 1
ATOM 744 O O . VAL A 1 96 ? 19.418 -1.671 -23.466 1.00 81.44 96 VAL A O 1
ATOM 747 N N . GLY A 1 97 ? 20.431 -3.537 -22.754 1.00 78.12 97 GLY A N 1
ATOM 748 C CA . GLY A 1 97 ? 21.461 -3.589 -23.794 1.00 78.12 97 GLY A CA 1
ATOM 749 C C . GLY A 1 97 ? 20.958 -4.065 -25.161 1.00 78.12 97 GLY A C 1
ATOM 750 O O . GLY A 1 97 ? 21.628 -3.797 -26.156 1.00 78.12 97 GLY A O 1
ATOM 751 N N . ASP A 1 98 ? 19.797 -4.720 -25.210 1.00 81.69 98 ASP A N 1
ATOM 752 C CA . ASP A 1 98 ? 19.145 -5.174 -26.445 1.00 81.69 98 ASP A CA 1
ATOM 753 C C . ASP A 1 98 ? 18.125 -4.153 -26.994 1.00 81.69 98 ASP A C 1
ATOM 755 O O . ASP A 1 98 ? 17.620 -4.320 -28.106 1.00 81.69 98 ASP A O 1
ATOM 759 N N . LEU A 1 99 ? 17.826 -3.083 -26.245 1.00 83.94 99 LEU A N 1
ATOM 760 C CA . LEU A 1 99 ? 16.940 -1.996 -26.669 1.00 83.94 99 LEU A CA 1
ATOM 761 C C . LEU A 1 99 ? 17.676 -0.928 -27.485 1.00 83.94 99 LEU A C 1
ATOM 763 O O . LEU A 1 99 ? 18.849 -0.625 -27.250 1.00 83.94 99 LEU A O 1
ATOM 767 N N . GLU A 1 100 ? 16.954 -0.279 -28.403 1.00 87.81 100 GLU A N 1
ATOM 768 C CA . GLU A 1 100 ? 17.460 0.940 -29.030 1.00 87.81 100 GLU A CA 1
ATOM 769 C C . GLU A 1 100 ? 17.608 2.058 -27.976 1.00 87.81 100 GLU A C 1
ATOM 771 O O . GLU A 1 100 ? 16.762 2.185 -27.084 1.00 87.81 100 GLU A O 1
ATOM 776 N N . PRO A 1 101 ? 18.657 2.903 -28.058 1.00 86.56 101 PRO A N 1
ATOM 777 C CA . PRO A 1 101 ? 18.905 3.942 -27.055 1.00 86.56 101 PRO A CA 1
ATOM 778 C C . PRO A 1 101 ? 17.729 4.903 -26.838 1.00 86.56 101 PRO A C 1
ATOM 780 O O . PRO A 1 101 ? 17.491 5.336 -25.709 1.00 86.56 101 PRO A O 1
ATOM 783 N N . ASP A 1 102 ? 16.991 5.220 -27.905 1.00 88.81 102 ASP A N 1
ATOM 784 C CA . ASP A 1 102 ? 15.838 6.119 -27.845 1.00 88.81 102 ASP A CA 1
ATOM 785 C C . ASP A 1 102 ? 14.659 5.467 -27.103 1.00 88.81 102 ASP A C 1
ATOM 787 O O . ASP A 1 102 ? 14.059 6.095 -26.227 1.00 88.81 102 ASP A O 1
ATOM 791 N N . ASP A 1 103 ? 14.373 4.190 -27.378 1.00 85.31 103 ASP A N 1
ATOM 792 C CA . ASP A 1 103 ? 13.326 3.425 -26.688 1.00 85.31 103 ASP A CA 1
ATOM 793 C C . ASP A 1 103 ? 13.642 3.260 -25.202 1.00 85.31 103 ASP A C 1
ATOM 795 O O . ASP A 1 103 ? 12.776 3.431 -24.339 1.00 85.31 103 ASP A O 1
ATOM 799 N N . LEU A 1 104 ? 14.909 2.998 -24.884 1.00 89.94 104 LEU A N 1
ATOM 800 C CA . LEU A 1 104 ? 15.374 2.906 -23.510 1.00 89.94 104 LEU A CA 1
ATOM 801 C C . LEU A 1 104 ? 15.160 4.223 -22.744 1.00 89.94 104 LEU A C 1
ATOM 803 O O . LEU A 1 104 ? 14.681 4.209 -21.607 1.00 89.94 104 LEU A O 1
ATOM 807 N N . GLU A 1 105 ? 15.456 5.375 -23.351 1.00 92.06 105 GLU A N 1
ATOM 808 C CA . GLU A 1 105 ? 15.240 6.667 -22.690 1.00 92.06 105 GLU A CA 1
ATOM 809 C C . GLU A 1 105 ? 13.752 7.013 -22.537 1.00 92.06 105 GLU A C 1
ATOM 811 O O . GLU A 1 105 ? 13.345 7.603 -21.526 1.00 92.06 105 GLU A O 1
ATOM 816 N N . ILE A 1 106 ? 12.911 6.584 -23.483 1.00 90.44 106 ILE A N 1
ATOM 817 C CA . ILE A 1 106 ? 11.453 6.675 -23.352 1.00 90.44 106 ILE A CA 1
ATOM 818 C C . ILE A 1 106 ? 10.982 5.863 -22.140 1.00 90.44 106 ILE A C 1
ATOM 820 O O . ILE A 1 106 ? 10.257 6.398 -21.294 1.00 90.44 106 ILE A O 1
ATOM 824 N N . LEU A 1 107 ? 11.423 4.609 -22.007 1.00 89.56 107 LEU A N 1
ATOM 825 C CA . LEU A 1 107 ? 11.056 3.748 -20.880 1.00 89.56 107 LEU A CA 1
ATOM 826 C C . LEU A 1 107 ? 11.499 4.343 -19.540 1.00 89.56 107 LEU A C 1
ATOM 828 O O . LEU A 1 107 ? 10.692 4.423 -18.611 1.00 89.56 107 LEU A O 1
ATOM 832 N N . ARG A 1 108 ? 12.735 4.850 -19.450 1.00 92.00 108 ARG A N 1
ATOM 833 C CA . ARG A 1 108 ? 13.235 5.550 -18.252 1.00 92.00 108 ARG A CA 1
ATOM 834 C C . ARG A 1 108 ? 12.379 6.763 -17.905 1.00 92.00 108 ARG A C 1
ATOM 836 O O . ARG A 1 108 ? 12.020 6.960 -16.745 1.00 92.00 108 ARG A O 1
ATOM 843 N N . THR A 1 109 ? 12.016 7.571 -18.899 1.00 94.00 109 THR A N 1
ATOM 844 C CA . THR A 1 109 ? 11.182 8.766 -18.703 1.00 94.00 109 THR A CA 1
ATOM 845 C C . THR A 1 109 ? 9.796 8.404 -18.172 1.00 94.00 109 THR A C 1
ATOM 847 O O . THR A 1 109 ? 9.306 9.029 -17.226 1.00 94.00 109 THR A O 1
ATOM 850 N N . ILE A 1 110 ? 9.167 7.377 -18.749 1.00 89.44 110 ILE A N 1
ATOM 851 C CA . ILE A 1 110 ? 7.866 6.878 -18.292 1.00 89.44 110 ILE A CA 1
ATOM 852 C C . ILE A 1 110 ? 7.982 6.374 -16.855 1.00 89.44 110 ILE A C 1
ATOM 854 O O . ILE A 1 110 ? 7.183 6.772 -16.007 1.00 89.44 110 ILE A O 1
ATOM 858 N N . LEU A 1 111 ? 8.996 5.560 -16.563 1.00 89.25 111 LEU A N 1
ATOM 859 C CA . LEU A 1 111 ? 9.191 4.973 -15.245 1.00 89.25 111 LEU A CA 1
ATOM 860 C C . LEU A 1 111 ? 9.411 6.043 -14.170 1.00 89.25 111 LEU A C 1
ATOM 862 O O . LEU A 1 111 ? 8.753 6.000 -13.133 1.00 89.25 111 LEU A O 1
ATOM 866 N N . ARG A 1 112 ? 10.252 7.053 -14.431 1.00 91.94 112 ARG A N 1
ATOM 867 C CA . ARG A 1 112 ? 10.452 8.199 -13.524 1.00 91.94 112 ARG A CA 1
ATOM 868 C C . ARG A 1 112 ? 9.143 8.932 -13.252 1.00 91.94 112 ARG A C 1
ATOM 870 O O . ARG A 1 112 ? 8.807 9.194 -12.097 1.00 91.94 112 ARG A O 1
ATOM 877 N N . ARG A 1 113 ? 8.374 9.223 -14.306 1.00 89.12 113 ARG A N 1
ATOM 878 C CA . ARG A 1 113 ? 7.088 9.923 -14.195 1.00 89.12 113 ARG A CA 1
ATOM 879 C C . ARG A 1 113 ? 6.078 9.127 -13.371 1.00 89.12 113 ARG A C 1
ATOM 881 O O . ARG A 1 113 ? 5.424 9.692 -12.495 1.00 89.12 113 ARG A O 1
ATOM 888 N N . VAL A 1 114 ? 5.948 7.835 -13.655 1.00 84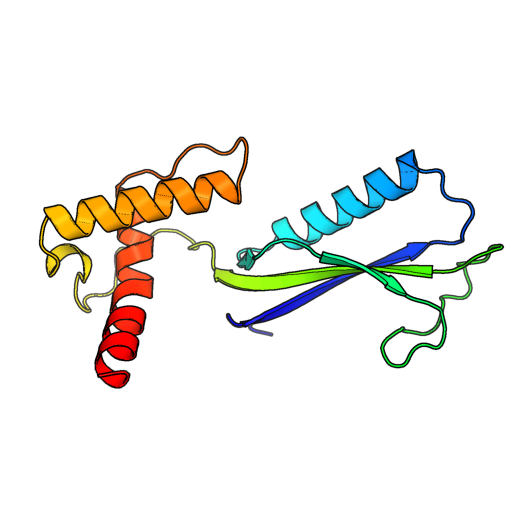.38 114 VAL A N 1
ATOM 889 C CA . VAL A 1 114 ? 5.052 6.926 -12.934 1.00 84.38 114 VAL A CA 1
ATOM 890 C C . VAL A 1 114 ? 5.486 6.835 -11.476 1.00 84.38 114 VAL A C 1
ATOM 892 O O . VAL A 1 114 ? 4.686 7.131 -10.589 1.00 84.38 114 VAL A O 1
ATOM 895 N N . TYR A 1 115 ? 6.761 6.546 -11.219 1.00 85.56 115 TYR A N 1
AT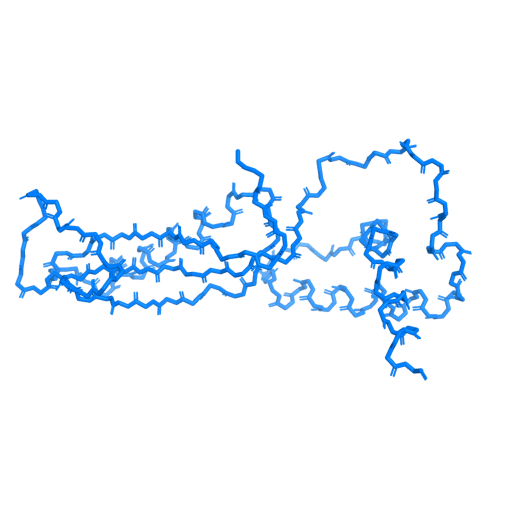OM 896 C CA . TYR A 1 115 ? 7.308 6.457 -9.871 1.00 85.56 115 TYR A CA 1
ATOM 897 C C . TYR A 1 115 ? 7.026 7.722 -9.056 1.00 85.56 115 TYR A C 1
ATOM 899 O O . TYR A 1 115 ? 6.517 7.619 -7.942 1.00 85.56 115 TYR A O 1
ATOM 907 N N . GLN A 1 116 ? 7.265 8.908 -9.624 1.00 89.00 116 GLN A N 1
ATOM 908 C CA . GLN A 1 116 ? 6.997 10.173 -8.941 1.00 89.00 116 GLN A CA 1
ATOM 909 C C . GLN A 1 116 ? 5.512 10.417 -8.665 1.00 89.00 116 GLN A C 1
ATOM 911 O O . GLN A 1 116 ? 5.162 10.974 -7.625 1.00 89.00 116 GLN A O 1
ATOM 916 N N . SER A 1 117 ? 4.623 9.979 -9.560 1.00 84.06 117 SER A N 1
ATOM 917 C CA . SER A 1 117 ? 3.179 10.103 -9.333 1.00 84.06 117 SER A CA 1
ATOM 918 C C . SER A 1 117 ? 2.687 9.256 -8.154 1.00 84.06 117 SER A C 1
ATOM 920 O O . SER A 1 117 ? 1.779 9.678 -7.439 1.00 84.06 117 SER A O 1
ATOM 922 N N . TYR A 1 118 ? 3.321 8.102 -7.915 1.00 79.44 118 TYR A N 1
ATOM 923 C CA . TYR A 1 118 ? 2.985 7.199 -6.812 1.00 79.44 118 TYR A CA 1
ATOM 924 C C . TYR A 1 118 ? 3.792 7.466 -5.532 1.00 79.44 118 TYR A C 1
ATOM 926 O O . TYR A 1 118 ? 3.350 7.090 -4.450 1.00 79.44 118 TYR A O 1
ATOM 934 N N . ASN A 1 119 ? 4.934 8.153 -5.627 1.00 82.75 119 ASN A N 1
ATOM 935 C CA . ASN A 1 119 ? 5.842 8.414 -4.507 1.00 82.75 119 ASN A CA 1
ATOM 936 C C . ASN A 1 119 ? 6.107 9.921 -4.309 1.00 82.75 119 ASN A C 1
ATOM 938 O O . ASN A 1 119 ? 7.263 10.356 -4.349 1.00 82.75 119 ASN A O 1
ATOM 942 N N . PRO A 1 120 ? 5.066 10.745 -4.072 1.00 84.44 120 PRO A N 1
ATOM 943 C CA . PRO A 1 120 ? 5.229 12.190 -3.968 1.00 84.44 120 PRO A CA 1
ATOM 944 C C . PRO A 1 120 ? 6.177 12.568 -2.820 1.00 84.44 120 PRO A C 1
ATOM 946 O O . PRO A 1 120 ? 5.989 12.170 -1.670 1.00 84.44 120 PRO A O 1
ATOM 949 N N . GLY A 1 121 ? 7.201 13.364 -3.138 1.00 81.56 121 GLY A N 1
ATOM 950 C CA . GLY A 1 121 ? 8.211 13.832 -2.182 1.00 81.56 121 GLY A CA 1
ATOM 951 C C . GLY A 1 121 ? 9.425 12.912 -2.022 1.00 81.56 121 GLY A C 1
ATOM 952 O O . GLY A 1 121 ? 10.343 13.256 -1.275 1.00 81.56 121 GLY A O 1
ATOM 953 N N . LYS A 1 122 ? 9.472 11.770 -2.721 1.00 83.44 122 LYS A N 1
ATOM 954 C CA . LYS A 1 122 ? 10.688 10.956 -2.832 1.00 83.44 122 LYS A CA 1
ATOM 955 C C . LYS A 1 122 ? 11.603 11.492 -3.949 1.00 83.44 122 LYS A C 1
ATOM 957 O O . LYS A 1 122 ? 11.124 12.129 -4.891 1.00 83.44 122 LYS A O 1
ATOM 962 N N . PRO A 1 123 ? 12.926 11.252 -3.861 1.00 86.06 123 PRO A N 1
ATOM 963 C CA . PRO A 1 123 ? 13.843 11.550 -4.956 1.00 86.06 123 PRO A CA 1
ATOM 964 C C . PRO A 1 123 ? 13.427 10.818 -6.232 1.00 86.06 123 PRO A C 1
ATOM 966 O O . PRO A 1 123 ? 12.904 9.706 -6.165 1.00 86.06 123 PRO A O 1
ATOM 969 N N . GLU A 1 124 ? 13.668 11.438 -7.383 1.00 89.38 124 GLU A N 1
ATOM 970 C CA . GLU A 1 124 ? 13.466 10.782 -8.673 1.00 89.38 124 GLU A CA 1
ATOM 971 C C . GLU A 1 124 ? 14.394 9.568 -8.815 1.00 89.38 124 GLU A C 1
ATOM 973 O O . GLU A 1 124 ? 15.484 9.537 -8.237 1.00 89.38 124 GLU A O 1
ATOM 978 N N . LEU A 1 125 ? 13.957 8.560 -9.573 1.00 87.25 125 LEU A N 1
ATOM 979 C CA . LEU A 1 125 ? 14.784 7.393 -9.861 1.00 87.25 125 LEU A CA 1
ATOM 980 C C . LEU A 1 125 ? 16.012 7.791 -10.685 1.00 87.25 125 LEU A C 1
ATOM 982 O O . LEU A 1 125 ? 15.897 8.457 -11.720 1.00 87.25 125 LEU A O 1
ATOM 986 N N . SER A 1 126 ? 17.183 7.320 -10.251 1.00 89.31 126 SER A N 1
ATOM 987 C CA . SER A 1 126 ? 18.401 7.420 -11.052 1.00 89.31 126 SER A CA 1
ATOM 988 C C . SER A 1 126 ? 18.288 6.561 -12.313 1.00 89.31 126 SER A C 1
ATOM 990 O O . SER A 1 126 ? 17.430 5.678 -12.415 1.00 89.31 126 SER A O 1
ATOM 992 N N . THR A 1 127 ? 19.151 6.824 -13.290 1.00 87.12 127 THR A N 1
ATOM 993 C CA . THR A 1 127 ? 19.217 6.039 -14.529 1.00 87.12 127 THR A CA 1
ATOM 994 C C . THR A 1 127 ? 19.478 4.565 -14.242 1.00 87.12 127 THR A C 1
ATOM 996 O O . THR A 1 127 ? 18.776 3.716 -14.771 1.00 87.12 127 THR A O 1
ATOM 999 N N . GLU A 1 128 ? 20.405 4.270 -13.336 1.00 84.81 128 GLU A N 1
ATOM 1000 C CA . GLU A 1 128 ? 20.789 2.906 -12.965 1.00 84.81 128 GLU A CA 1
ATOM 1001 C C . GLU A 1 128 ? 19.605 2.156 -12.353 1.00 84.81 128 GLU A C 1
ATOM 1003 O O . GLU A 1 128 ? 19.319 1.026 -12.735 1.00 84.81 128 GLU A O 1
ATOM 1008 N N . ARG A 1 129 ? 18.842 2.819 -11.473 1.00 81.75 129 ARG A N 1
ATOM 1009 C CA . ARG A 1 129 ? 17.621 2.230 -10.913 1.00 81.75 129 ARG A CA 1
ATOM 1010 C C . ARG A 1 129 ? 16.558 2.004 -11.976 1.00 81.75 129 ARG A C 1
ATOM 1012 O O . ARG A 1 129 ? 15.861 1.000 -11.914 1.00 81.75 129 ARG A O 1
ATOM 1019 N N . CYS A 1 130 ? 16.425 2.904 -12.948 1.00 86.00 130 CYS A N 1
ATOM 1020 C CA . CYS A 1 130 ? 15.506 2.675 -14.060 1.00 86.00 130 CYS A CA 1
ATOM 1021 C C . CYS A 1 130 ? 15.921 1.456 -14.894 1.00 86.00 130 CYS A C 1
ATOM 1023 O O . CYS A 1 130 ? 15.067 0.642 -15.232 1.00 86.00 130 CYS A O 1
ATOM 1025 N N . ASP A 1 131 ? 17.214 1.307 -15.176 1.00 87.12 131 ASP A N 1
ATOM 1026 C CA . ASP A 1 131 ? 17.746 0.183 -15.948 1.00 87.12 131 ASP A CA 1
ATOM 1027 C C . ASP A 1 131 ? 17.562 -1.150 -15.219 1.00 87.12 131 ASP A C 1
ATOM 1029 O O . ASP A 1 131 ? 17.188 -2.136 -15.844 1.00 87.12 131 ASP A O 1
ATOM 1033 N N . GLU A 1 132 ? 17.738 -1.182 -13.897 1.00 83.00 132 GLU A N 1
ATOM 1034 C CA . GLU A 1 132 ? 17.432 -2.359 -13.072 1.00 83.00 132 GLU A CA 1
ATOM 1035 C C . GLU A 1 132 ? 15.957 -2.776 -13.198 1.00 83.00 132 GLU A C 1
ATOM 1037 O O . GLU A 1 132 ? 15.660 -3.947 -13.439 1.00 83.00 132 GLU A O 1
ATOM 1042 N N . TYR A 1 133 ? 15.023 -1.821 -13.098 1.00 83.00 133 TYR A N 1
ATOM 1043 C CA . TYR A 1 133 ? 13.591 -2.100 -13.264 1.00 83.00 133 TYR A CA 1
ATOM 1044 C C . TYR A 1 133 ? 13.260 -2.628 -14.659 1.00 83.00 133 TYR A C 1
ATOM 1046 O O . TYR A 1 133 ? 12.480 -3.575 -14.786 1.00 83.00 133 TYR A O 1
ATOM 1054 N N . ILE A 1 134 ? 13.834 -2.009 -15.692 1.00 86.75 134 ILE A N 1
ATOM 1055 C CA . ILE A 1 134 ? 13.600 -2.381 -17.088 1.00 86.75 134 ILE A CA 1
ATOM 1056 C C . ILE A 1 134 ? 14.204 -3.757 -17.377 1.00 86.75 134 ILE A C 1
ATOM 1058 O O . ILE A 1 134 ? 13.548 -4.569 -18.015 1.00 86.75 134 ILE A O 1
ATOM 1062 N N . ASN A 1 135 ? 15.397 -4.065 -16.872 1.00 84.94 135 ASN A N 1
ATOM 1063 C CA . ASN A 1 135 ? 16.007 -5.384 -17.046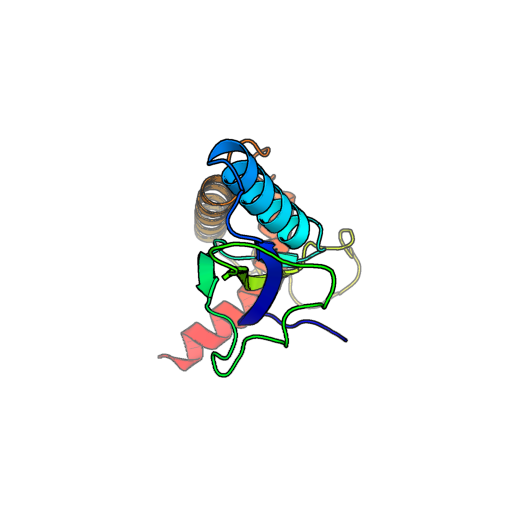 1.00 84.94 135 ASN A CA 1
ATOM 1064 C C . ASN A 1 135 ? 15.198 -6.497 -16.385 1.00 84.94 135 ASN A C 1
ATOM 1066 O O . ASN A 1 135 ? 15.051 -7.571 -16.958 1.00 84.94 135 ASN A O 1
ATOM 1070 N N . ARG A 1 136 ? 14.644 -6.234 -15.201 1.00 81.44 136 ARG A N 1
ATOM 1071 C CA . ARG A 1 136 ? 13.865 -7.230 -14.465 1.00 81.44 136 ARG A CA 1
ATOM 1072 C C . ARG A 1 136 ? 12.502 -7.503 -15.099 1.00 81.44 136 ARG A C 1
ATOM 1074 O O . ARG A 1 136 ? 12.107 -8.655 -15.211 1.00 81.44 136 ARG A O 1
ATOM 1081 N N . ASN A 1 137 ? 11.779 -6.452 -15.486 1.00 81.56 137 ASN A N 1
ATOM 1082 C CA . ASN A 1 137 ? 10.379 -6.559 -15.920 1.00 81.56 137 ASN A CA 1
ATOM 1083 C C . ASN A 1 137 ? 10.203 -6.549 -17.447 1.00 81.56 137 ASN A C 1
ATOM 1085 O O . ASN A 1 137 ? 9.193 -7.017 -17.971 1.00 81.56 137 ASN A O 1
ATOM 1089 N N . GLY A 1 138 ? 11.171 -5.990 -18.170 1.00 81.62 138 GLY A N 1
ATOM 1090 C CA . GLY A 1 138 ? 11.137 -5.819 -19.619 1.00 81.62 138 GLY A CA 1
ATOM 1091 C C . GLY A 1 138 ? 11.003 -7.123 -20.409 1.00 81.62 138 GLY A C 1
ATOM 1092 O O . GLY A 1 138 ? 10.151 -7.162 -21.300 1.00 81.62 138 GLY A O 1
ATOM 1093 N N . PRO A 1 139 ? 11.750 -8.200 -20.087 1.00 83.06 139 PRO A N 1
ATOM 1094 C CA . PRO A 1 139 ? 11.630 -9.477 -20.791 1.00 83.06 139 PRO A CA 1
ATOM 1095 C C . PRO A 1 139 ? 10.213 -10.058 -20.751 1.00 83.06 139 PRO A C 1
ATOM 1097 O O . PRO A 1 139 ? 9.667 -10.422 -21.793 1.00 83.06 139 PRO A O 1
ATOM 1100 N N . ASP A 1 140 ? 9.589 -10.092 -19.571 1.00 76.56 140 ASP A N 1
ATOM 1101 C CA . ASP A 1 140 ? 8.238 -10.633 -19.400 1.00 76.56 140 ASP A CA 1
ATOM 1102 C C . ASP A 1 140 ? 7.189 -9.765 -20.105 1.00 76.56 140 ASP A C 1
ATOM 1104 O O . ASP A 1 140 ? 6.339 -10.291 -20.828 1.00 76.56 140 ASP A O 1
ATOM 1108 N N . ALA A 1 141 ? 7.290 -8.437 -19.980 1.00 77.69 141 ALA A N 1
ATOM 1109 C CA . ALA A 1 141 ? 6.399 -7.503 -20.668 1.00 77.69 141 ALA A CA 1
ATOM 1110 C C . ALA A 1 141 ? 6.511 -7.614 -22.201 1.00 77.69 141 ALA A C 1
ATOM 1112 O O . ALA A 1 141 ? 5.501 -7.587 -22.909 1.00 77.69 141 ALA A O 1
ATOM 1113 N N . ALA A 1 142 ? 7.728 -7.786 -22.728 1.00 78.50 142 ALA A N 1
ATOM 1114 C CA . ALA A 1 142 ? 7.963 -7.988 -24.156 1.00 78.50 142 ALA A CA 1
ATOM 1115 C C . ALA A 1 142 ? 7.392 -9.331 -24.642 1.00 78.50 142 ALA A C 1
ATOM 1117 O O . ALA A 1 142 ? 6.743 -9.389 -25.689 1.00 78.50 142 ALA A O 1
ATOM 1118 N N . LEU A 1 143 ? 7.579 -10.408 -23.872 1.00 78.94 143 LEU A N 1
ATOM 1119 C CA . LEU A 1 143 ? 7.007 -11.721 -24.176 1.00 78.94 143 LEU A CA 1
ATOM 1120 C C . LEU A 1 143 ? 5.474 -11.705 -24.159 1.00 78.94 143 LEU A C 1
ATOM 1122 O O . LEU A 1 143 ? 4.851 -12.361 -24.994 1.00 78.94 143 LEU A O 1
ATOM 1126 N N . GLU A 1 144 ? 4.855 -10.975 -23.233 1.00 75.69 144 GLU A N 1
ATOM 1127 C CA . GLU A 1 144 ? 3.402 -10.806 -23.194 1.00 75.69 144 GLU A CA 1
ATOM 1128 C C . GLU A 1 144 ? 2.889 -10.034 -24.415 1.00 75.69 144 GLU A C 1
ATOM 1130 O O . GLU A 1 144 ? 1.958 -10.495 -25.080 1.00 75.69 144 GLU A O 1
ATOM 1135 N N . ALA A 1 145 ? 3.542 -8.926 -24.778 1.00 72.06 145 ALA A N 1
ATOM 1136 C CA . ALA A 1 145 ? 3.188 -8.146 -25.964 1.00 72.06 145 ALA A CA 1
ATOM 1137 C C . ALA A 1 145 ? 3.263 -8.981 -27.257 1.00 72.06 145 ALA A C 1
ATOM 1139 O O . ALA A 1 145 ? 2.380 -8.884 -28.109 1.00 72.06 145 ALA A O 1
ATOM 1140 N N . LEU A 1 146 ? 4.266 -9.859 -27.378 1.00 72.31 146 LEU A N 1
ATOM 1141 C CA . LEU A 1 146 ? 4.403 -10.780 -28.513 1.00 72.31 146 LEU A CA 1
ATOM 1142 C C . LEU A 1 146 ? 3.310 -11.858 -28.568 1.00 72.31 146 LEU A C 1
ATOM 1144 O O . LEU A 1 146 ? 3.023 -12.362 -29.647 1.00 72.31 146 LEU A O 1
ATOM 1148 N N . ARG A 1 147 ? 2.703 -12.235 -27.435 1.00 71.56 147 ARG A N 1
ATOM 1149 C CA . ARG A 1 147 ? 1.600 -13.219 -27.381 1.00 71.56 147 ARG A CA 1
ATOM 1150 C C . ARG A 1 147 ? 0.242 -12.620 -27.742 1.00 71.56 147 ARG A C 1
ATOM 1152 O O . ARG A 1 147 ? -0.693 -13.370 -28.016 1.00 71.56 147 ARG A O 1
ATOM 1159 N N . MET A 1 148 ? 0.116 -11.297 -27.680 1.00 56.59 148 MET A N 1
ATOM 1160 C CA . MET A 1 148 ? -1.111 -10.564 -28.007 1.00 56.59 148 MET A CA 1
ATOM 1161 C C . MET A 1 148 ? -1.194 -10.139 -29.485 1.00 56.59 148 MET A C 1
ATOM 1163 O O . MET A 1 148 ? -2.190 -9.532 -29.888 1.00 56.59 148 MET A O 1
ATOM 1167 N N . HIS A 1 149 ? -0.184 -10.481 -30.287 1.00 46.03 149 HIS A N 1
ATOM 1168 C CA . HIS A 1 149 ? -0.123 -10.287 -31.737 1.00 46.03 149 HIS A CA 1
ATOM 1169 C C . HIS A 1 149 ? -0.043 -11.626 -32.475 1.00 46.03 149 HIS A C 1
ATOM 1171 O O . HIS A 1 149 ? -0.521 -11.660 -33.633 1.00 46.03 149 HIS A O 1
#

Mean predicted aligned error: 13.78 Å

Secondary structure (DSSP, 8-state):
----TTPEEEEEEEE-S---HHHHHHHHHHHHHHHHTSSEEE-PPEEEEEPTTSTTPPPPPTT---TT-EEEEEEEEEEEE--SS------S--HHHHS-HHHHHHHHHHHHHHHHHHSTTSPPPPHHHHHHHHHHHHHHHHHHHHHT-

pLDDT: mean 83.79, std 13.34, range [39.53, 96.44]

Foldseek 3Di:
DDDDAQDKDKDKDKDLPPDDPVRVVVVVVVRVVVVVVFQFDWDDWDKDWAAAPPPPDDHDDPPRHHDGMTMIMIMIGTHGGNDPDPPPDDPDDLVLVVDDPVVLVVQLVVCQVVCCVRVPPDDGDDSVRSSVVCSVCVVVVVVVVVVVD

Nearest PDB structures (foldseek):
  3wqt-assembly3_C  TM=4.369E-01  e=5.263E-01  Staphylococcus aureus subsp. aureus MRSA252
  3wqt-assembly1_A  TM=4.383E-01  e=5.263E-01  Staphylococcus aureus subsp. aureus MRSA252
  5bw4-assembly2_B  TM=5.076E-01  e=7.256E-01  Catenulispora acidiphila DSM 44928
  5x8r-assembly1_f  TM=3.793E-01  e=1.213E+00  Spinacia oleracea
  8g4s-assembly1_U  TM=2.534E-01  e=2.162E+00  Giardia duodenalis assemblage A

Solvent-accessible surface area (backbone atoms only — not comparable to full-atom values): 9035 Å² total; per-residue (Å²): 134,88,85,51,66,74,40,74,48,75,44,73,48,82,40,34,52,79,72,51,71,72,53,51,54,47,51,56,49,53,39,53,50,62,62,59,73,43,68,47,38,60,51,76,72,47,78,48,78,42,52,78,80,43,98,87,44,70,84,79,55,91,89,64,69,58,91,50,53,29,38,42,33,34,36,27,40,28,65,45,63,55,76,86,64,87,76,89,77,70,100,67,72,63,48,63,77,74,44,56,72,67,60,49,52,50,52,42,53,50,50,38,55,52,50,46,74,78,38,76,92,57,83,76,68,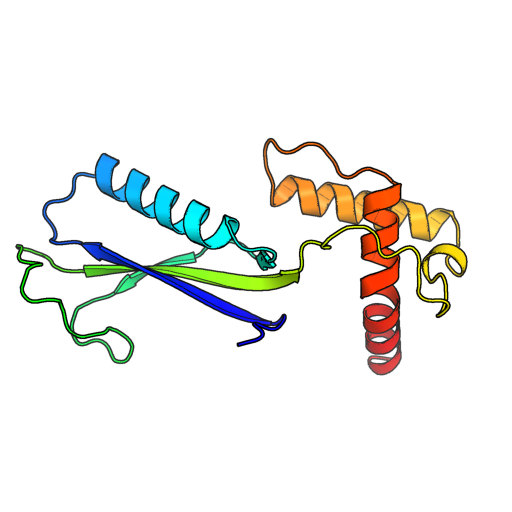50,70,68,57,39,47,55,53,43,39,70,48,42,60,60,54,52,55,50,56,62,70,77,107